Protein AF-A0A3B9EUA5-F1 (afdb_monomer_lite)

Foldseek 3Di:
DLFAWWFKAKDKPNDDDPLRPRWGTWGWDADPVRKIKILAPLRCCCQRSVVPHSQQGWIFIKHCPDLVVQDIDGDWIAGRPPGFTKTKDHWHDDPPQQWIWTWIDTPVGMIMTMIIHGDTD

Radius of gyration: 13.09 Å; chains: 1; bounding box: 34×31×33 Å

pLDDT: mean 96.79, std 3.01, range [74.12, 98.69]

Sequence (121 aa):
SIAGLYTSTVVRNGSSSAQYTDMEYVMVWQNSDGSYGISDGIGAYYSIGRAYGPAYRAPAKVEANDISANDFTYFPFTVGTFGGVCTMSAMVADPGANTLDFTTVWDAGYTFEVTLNQVEI

Structure (mmCIF, N/CA/C/O backbone):
data_AF-A0A3B9EUA5-F1
#
_entry.id   AF-A0A3B9EUA5-F1
#
loop_
_atom_site.group_PDB
_atom_site.id
_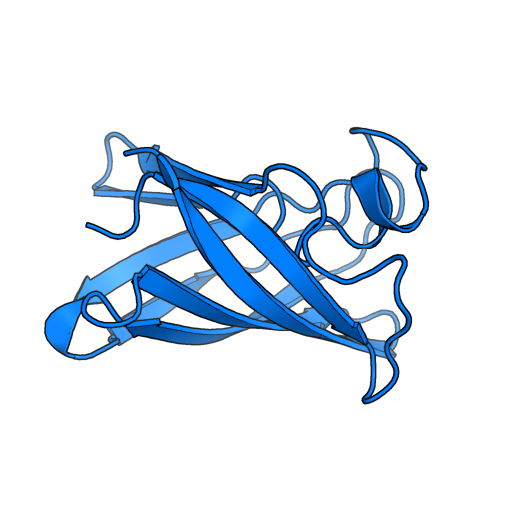atom_site.type_symbol
_atom_site.label_atom_id
_atom_site.label_alt_id
_atom_site.label_comp_id
_atom_site.label_asym_id
_atom_site.label_entity_id
_atom_site.label_seq_id
_atom_site.pdbx_PDB_ins_code
_atom_site.Cartn_x
_atom_site.Cartn_y
_atom_site.Cartn_z
_atom_site.occupancy
_atom_site.B_iso_or_equiv
_atom_site.auth_seq_id
_atom_site.auth_comp_id
_atom_site.auth_asym_id
_atom_site.auth_atom_id
_atom_site.pdbx_PDB_model_num
ATOM 1 N N . SER A 1 1 ? -11.585 0.366 13.492 1.00 88.69 1 SER A N 1
ATOM 2 C CA . SER A 1 1 ? -10.277 0.937 13.109 1.00 88.69 1 SER A CA 1
ATOM 3 C C . SER A 1 1 ? -9.669 0.028 12.063 1.00 88.69 1 SER A C 1
ATOM 5 O O . SER A 1 1 ? -9.933 -1.162 12.146 1.00 88.69 1 SER A O 1
ATOM 7 N N . ILE A 1 2 ? -8.890 0.563 11.121 1.00 95.88 2 ILE A N 1
ATOM 8 C CA . ILE A 1 2 ? -8.091 -0.230 10.165 1.00 95.88 2 ILE A CA 1
ATOM 9 C C . ILE A 1 2 ? -6.604 -0.290 10.554 1.00 95.88 2 ILE A C 1
ATOM 11 O O . ILE A 1 2 ? -5.783 -0.799 9.797 1.00 95.88 2 ILE A O 1
ATOM 15 N N . ALA A 1 3 ? -6.228 0.252 11.717 1.00 97.25 3 ALA A N 1
ATOM 16 C CA . ALA A 1 3 ? -4.861 0.139 12.213 1.00 97.25 3 ALA A CA 1
ATOM 17 C C . ALA A 1 3 ? -4.529 -1.316 12.577 1.00 97.25 3 ALA A C 1
ATOM 19 O O . ALA A 1 3 ? -5.384 -2.033 13.097 1.00 97.25 3 ALA A O 1
ATOM 20 N N . GLY A 1 4 ? -3.293 -1.719 12.302 1.00 97.00 4 GLY A N 1
ATOM 21 C CA . GLY A 1 4 ? -2.790 -3.054 12.583 1.00 97.00 4 GLY A CA 1
ATOM 22 C C . GLY A 1 4 ? -1.541 -3.400 11.780 1.00 97.00 4 GLY A C 1
ATOM 23 O O . GLY A 1 4 ? -1.069 -2.631 10.931 1.00 97.00 4 GLY A O 1
ATOM 24 N N . LEU A 1 5 ? -1.027 -4.594 12.048 1.00 97.81 5 LEU A N 1
ATOM 25 C CA . LEU A 1 5 ? 0.032 -5.237 11.284 1.00 97.81 5 LEU A CA 1
ATOM 26 C C . LEU A 1 5 ? -0.590 -6.280 10.356 1.00 97.81 5 LEU A C 1
ATOM 28 O O . LEU A 1 5 ? -1.398 -7.095 10.804 1.00 97.81 5 LEU A O 1
ATOM 32 N N . TYR A 1 6 ? -0.207 -6.270 9.081 1.00 98.44 6 TYR A N 1
ATOM 33 C CA . TYR A 1 6 ? -0.808 -7.123 8.060 1.00 98.44 6 TYR A CA 1
ATOM 34 C C . TYR A 1 6 ? 0.249 -7.853 7.239 1.00 98.44 6 TYR A C 1
ATOM 36 O O . TYR A 1 6 ? 1.271 -7.256 6.905 1.00 98.44 6 TYR A O 1
ATOM 44 N N . THR A 1 7 ? -0.008 -9.100 6.844 1.00 98.19 7 THR A N 1
ATOM 45 C CA . THR A 1 7 ? 0.698 -9.708 5.702 1.00 98.19 7 THR A CA 1
ATOM 46 C C . THR A 1 7 ? 0.112 -9.188 4.396 1.00 98.19 7 THR A C 1
ATOM 48 O O . THR A 1 7 ? -1.036 -8.745 4.363 1.00 98.19 7 THR A O 1
ATOM 51 N N . SER A 1 8 ? 0.896 -9.216 3.317 1.00 98.44 8 SER A N 1
ATOM 52 C CA . SER A 1 8 ? 0.511 -8.607 2.038 1.00 98.44 8 SER A CA 1
ATOM 53 C C . SER A 1 8 ? 0.562 -9.592 0.877 1.00 98.44 8 SER A C 1
ATOM 55 O O . SER A 1 8 ? 1.592 -10.215 0.616 1.00 98.44 8 SER A O 1
ATOM 57 N N . THR A 1 9 ? -0.533 -9.675 0.127 1.00 98.50 9 THR A N 1
ATOM 58 C CA . THR A 1 9 ? -0.598 -10.351 -1.170 1.00 98.50 9 THR A CA 1
ATOM 59 C C . THR A 1 9 ? -0.835 -9.322 -2.270 1.00 98.50 9 THR A C 1
ATOM 61 O O . THR A 1 9 ? -1.679 -8.443 -2.123 1.00 98.50 9 THR A O 1
ATOM 64 N N . VAL A 1 10 ? -0.094 -9.416 -3.377 1.00 98.50 10 VAL A N 1
ATOM 65 C CA . VAL A 1 10 ? -0.156 -8.455 -4.485 1.00 98.50 10 VAL A CA 1
ATOM 66 C C . VAL A 1 10 ? -0.325 -9.157 -5.832 1.00 98.50 10 VAL A C 1
ATOM 68 O O . VAL A 1 10 ? 0.400 -10.094 -6.184 1.00 98.50 10 VAL A O 1
ATOM 71 N N . VAL A 1 11 ? -1.248 -8.634 -6.634 1.00 98.38 11 VAL A N 1
ATOM 72 C CA . VAL A 1 11 ? -1.383 -8.916 -8.065 1.00 98.38 11 VAL A CA 1
ATOM 73 C C . VAL A 1 11 ? -1.015 -7.644 -8.824 1.00 98.38 11 VAL A C 1
ATOM 75 O O . VAL A 1 11 ? -1.559 -6.574 -8.564 1.00 98.38 11 VAL A O 1
ATOM 78 N N . ARG A 1 12 ? -0.067 -7.733 -9.764 1.00 97.56 12 ARG A N 1
ATOM 79 C CA . ARG A 1 12 ? 0.359 -6.591 -10.585 1.00 97.56 12 ARG A CA 1
ATOM 80 C C . ARG A 1 12 ? -0.050 -6.800 -12.034 1.00 97.56 12 ARG A C 1
ATOM 82 O O . ARG A 1 12 ? 0.452 -7.718 -12.682 1.00 97.56 12 ARG A O 1
ATOM 89 N N . ASN A 1 13 ? -0.910 -5.930 -12.561 1.00 97.19 13 ASN A N 1
ATOM 90 C CA . ASN A 1 13 ? -1.477 -6.039 -13.913 1.00 97.19 13 ASN A CA 1
ATOM 91 C C . ASN A 1 13 ? -2.077 -7.436 -14.192 1.00 97.19 13 ASN A C 1
ATOM 93 O O . ASN A 1 13 ? -1.798 -8.035 -15.230 1.00 97.19 13 ASN A O 1
ATOM 97 N N . GLY A 1 14 ? -2.827 -7.998 -13.237 1.00 94.81 14 GLY A N 1
ATOM 98 C CA . GLY A 1 14 ? -3.401 -9.348 -13.342 1.00 94.81 14 GLY A CA 1
ATOM 99 C C . GLY A 1 14 ? -2.397 -10.505 -13.222 1.00 94.81 14 GLY A C 1
ATOM 100 O O . GLY A 1 14 ? -2.790 -11.665 -13.300 1.00 94.81 14 GLY A O 1
ATOM 101 N N . SER A 1 15 ? -1.104 -10.224 -13.025 1.00 92.38 15 SER A N 1
ATOM 102 C CA . SER A 1 15 ? -0.066 -11.240 -12.838 1.00 92.38 15 SER A CA 1
ATOM 103 C C . SER A 1 15 ? 0.342 -11.340 -11.372 1.00 92.38 15 SER A C 1
ATOM 105 O O . SER A 1 15 ? 0.644 -10.336 -10.729 1.00 92.38 15 SER A O 1
ATOM 107 N N . SER A 1 16 ? 0.454 -12.567 -10.866 1.00 94.06 16 SER A N 1
ATOM 108 C CA . SER A 1 16 ? 1.001 -12.851 -9.538 1.00 94.06 16 SER A CA 1
ATOM 109 C C . SER A 1 16 ? 1.867 -14.113 -9.558 1.00 94.06 16 SER A C 1
ATOM 111 O O . SER A 1 16 ? 1.852 -14.885 -10.518 1.00 94.06 16 SER A O 1
ATOM 113 N N . SER A 1 17 ? 2.672 -14.291 -8.519 1.00 93.50 17 SER A N 1
ATOM 114 C CA . SER A 1 17 ? 3.487 -15.478 -8.269 1.00 93.50 17 SER A CA 1
ATOM 115 C C . SER A 1 17 ? 3.692 -15.627 -6.762 1.00 93.50 17 SER A C 1
ATOM 117 O O . SER A 1 17 ? 3.464 -14.682 -6.012 1.00 93.50 17 SER A O 1
ATOM 119 N N . ALA A 1 18 ? 4.160 -16.796 -6.315 1.00 94.88 18 ALA A N 1
ATOM 120 C CA . ALA A 1 18 ? 4.300 -17.107 -4.889 1.00 94.88 18 ALA A CA 1
ATOM 121 C C . ALA A 1 18 ? 5.165 -16.103 -4.100 1.00 94.88 18 ALA A C 1
ATOM 123 O O . ALA A 1 18 ? 5.006 -15.977 -2.895 1.00 94.88 18 ALA A O 1
ATOM 124 N N . GLN A 1 19 ? 6.064 -15.365 -4.763 1.00 95.38 19 GLN A N 1
ATOM 125 C CA . GLN A 1 19 ? 6.878 -14.338 -4.101 1.00 95.38 19 GLN A CA 1
ATOM 126 C C . GLN A 1 19 ? 6.078 -13.080 -3.702 1.00 95.38 19 GLN A C 1
ATOM 128 O O . GLN A 1 19 ? 6.612 -12.227 -3.000 1.00 95.38 19 GLN A O 1
ATOM 133 N N . TYR A 1 20 ? 4.853 -12.926 -4.214 1.00 97.19 20 TYR A N 1
ATOM 134 C CA . TYR A 1 20 ? 3.955 -11.798 -3.960 1.00 97.19 20 TYR A CA 1
ATOM 135 C C . TYR A 1 20 ? 2.746 -12.211 -3.113 1.00 97.19 20 TYR A C 1
ATOM 137 O O . TYR A 1 20 ? 1.742 -11.510 -3.122 1.00 97.19 20 TYR A O 1
A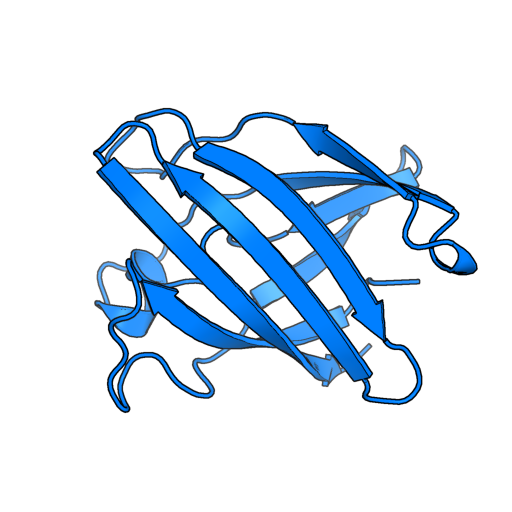TOM 145 N N . THR A 1 21 ? 2.802 -13.355 -2.432 1.00 97.12 21 THR A N 1
ATOM 146 C CA . THR A 1 21 ? 1.718 -13.885 -1.594 1.00 97.12 21 THR A CA 1
ATOM 147 C C . THR A 1 21 ? 2.192 -13.970 -0.154 1.00 97.12 21 THR A C 1
ATOM 149 O O . THR A 1 21 ? 3.314 -14.417 0.077 1.00 97.12 21 THR A O 1
ATOM 152 N N . ASP A 1 22 ? 1.349 -13.533 0.783 1.00 95.25 22 ASP A N 1
ATOM 153 C CA . ASP A 1 22 ? 1.618 -13.532 2.227 1.00 95.25 22 ASP A CA 1
ATOM 154 C C . ASP A 1 22 ? 3.022 -13.011 2.574 1.00 95.25 22 ASP A C 1
ATOM 156 O O . ASP A 1 22 ? 3.735 -13.555 3.420 1.00 95.25 22 ASP A O 1
ATOM 160 N N . MET A 1 23 ? 3.434 -11.944 1.884 1.00 96.06 23 MET A N 1
ATOM 161 C CA . MET A 1 23 ? 4.664 -11.227 2.192 1.00 96.06 23 MET A CA 1
ATOM 162 C C . MET A 1 23 ? 4.597 -10.704 3.632 1.00 96.06 23 MET A C 1
ATOM 164 O O . MET A 1 23 ? 3.504 -10.556 4.186 1.00 96.06 23 MET A O 1
ATOM 168 N N . GLU A 1 24 ? 5.764 -10.419 4.223 1.00 90.56 24 GLU A N 1
ATOM 169 C CA . GLU A 1 24 ? 5.865 -9.832 5.565 1.00 90.56 24 GLU A CA 1
ATOM 170 C C . GLU A 1 24 ? 5.126 -8.476 5.662 1.00 90.56 24 GLU A C 1
ATOM 172 O O . GLU A 1 24 ? 4.247 -8.118 4.879 1.00 90.56 24 GLU A O 1
ATOM 177 N N . TYR A 1 25 ? 5.454 -7.688 6.674 1.00 95.25 25 TYR A N 1
ATOM 178 C CA . TYR A 1 25 ? 4.475 -6.764 7.186 1.00 95.25 25 TYR A CA 1
ATOM 179 C C . TYR A 1 25 ? 4.326 -5.465 6.396 1.00 95.25 25 TYR A C 1
ATOM 181 O O . TYR A 1 25 ? 5.286 -4.721 6.163 1.00 95.25 25 TYR A O 1
ATOM 189 N N . VAL A 1 26 ? 3.067 -5.155 6.095 1.00 98.00 26 VAL A N 1
ATOM 190 C CA . VAL A 1 26 ? 2.575 -3.803 5.845 1.00 98.00 26 VAL A CA 1
ATOM 191 C C . VAL A 1 26 ? 1.882 -3.327 7.120 1.00 98.0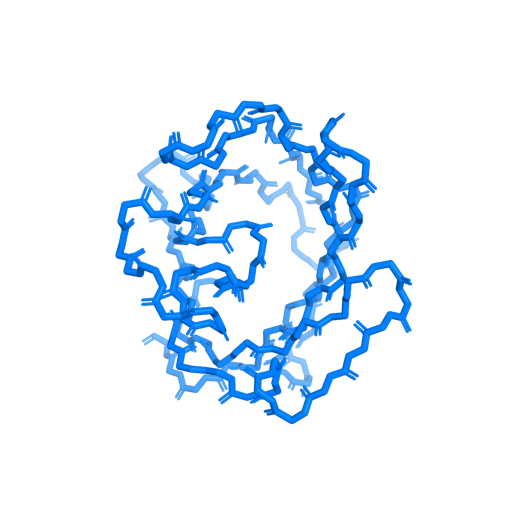0 26 VAL A C 1
ATOM 193 O O . VAL A 1 26 ? 1.020 -4.007 7.671 1.00 98.00 26 VAL A O 1
ATOM 196 N N . MET A 1 27 ? 2.284 -2.160 7.613 1.00 98.12 27 MET A N 1
ATOM 197 C CA . MET A 1 27 ? 1.721 -1.555 8.817 1.00 98.12 27 MET A CA 1
ATOM 198 C C . MET A 1 27 ? 0.733 -0.462 8.430 1.00 98.12 27 MET A C 1
ATOM 200 O O . MET A 1 27 ? 1.053 0.396 7.601 1.00 98.12 27 MET A O 1
ATOM 204 N N . VAL A 1 28 ? -0.431 -0.467 9.072 1.00 98.44 28 VAL A N 1
ATOM 205 C CA . VAL A 1 28 ? -1.413 0.616 9.008 1.00 98.44 28 VAL A CA 1
ATOM 206 C C . VAL A 1 28 ? -1.538 1.219 10.400 1.00 98.44 28 VAL A C 1
ATOM 208 O O . VAL A 1 28 ? -1.751 0.499 11.371 1.00 98.44 28 VAL A O 1
ATOM 211 N N . TRP A 1 29 ? -1.404 2.535 10.529 1.00 98.19 29 TRP A N 1
ATOM 212 C CA . TRP A 1 29 ? -1.494 3.218 11.824 1.00 98.19 29 TRP A CA 1
ATOM 213 C C . TRP A 1 29 ? -2.364 4.463 11.723 1.00 98.19 29 TRP A C 1
ATOM 215 O O . TRP A 1 29 ? -2.479 5.063 10.657 1.00 98.19 29 TRP A O 1
ATOM 225 N N . GLN A 1 30 ? -2.962 4.868 12.841 1.00 97.88 30 GLN A N 1
ATOM 226 C CA . GLN A 1 30 ? -3.715 6.115 12.918 1.00 97.88 30 GLN A CA 1
ATOM 227 C C . GLN A 1 30 ? -2.784 7.270 13.312 1.00 97.88 30 GLN A C 1
ATOM 229 O O . GLN A 1 30 ? -2.017 7.168 14.269 1.00 97.88 30 GLN A O 1
ATOM 234 N N . ASN A 1 31 ? -2.843 8.367 12.566 1.00 97.56 31 ASN A N 1
ATOM 235 C CA . ASN A 1 31 ? -2.142 9.611 12.861 1.00 97.56 31 ASN A CA 1
ATOM 236 C C . ASN A 1 31 ? -2.940 10.454 13.870 1.00 97.56 31 ASN A C 1
ATOM 238 O O . ASN A 1 31 ? -4.134 10.247 14.087 1.00 97.56 31 ASN A O 1
ATOM 242 N N . SER A 1 32 ? -2.298 11.464 14.462 1.00 96.50 32 SER A N 1
ATOM 243 C CA . SER A 1 32 ? -2.942 12.358 15.439 1.00 96.50 32 SER A CA 1
ATOM 244 C C . SER A 1 32 ? -4.091 13.194 14.865 1.00 96.50 32 SER A C 1
ATOM 246 O O . SER A 1 32 ? -4.922 13.679 15.625 1.00 96.50 32 SER A O 1
ATOM 248 N N . ASP A 1 33 ? -4.125 13.389 13.545 1.00 95.12 33 ASP A N 1
ATOM 249 C CA . ASP A 1 33 ? -5.193 14.098 12.829 1.00 95.12 33 ASP A CA 1
ATOM 250 C C . ASP A 1 33 ? -6.378 13.186 12.455 1.00 95.12 33 ASP A C 1
ATOM 252 O O . ASP A 1 33 ? -7.318 13.635 11.807 1.00 95.12 33 ASP A O 1
ATOM 256 N N . GLY A 1 34 ? -6.344 11.913 12.862 1.00 95.25 34 GLY A N 1
ATOM 257 C CA . GLY A 1 34 ? -7.379 10.924 12.568 1.00 95.25 34 GLY A CA 1
ATOM 258 C C . GLY A 1 34 ? -7.222 10.219 11.219 1.00 95.25 34 GLY A C 1
ATOM 259 O O . GLY A 1 34 ? -7.891 9.207 11.008 1.00 95.25 34 GLY A O 1
ATOM 260 N N . SER A 1 35 ? -6.322 10.686 10.343 1.00 97.62 35 SER A N 1
ATOM 261 C CA . SER A 1 35 ? -5.971 9.980 9.106 1.00 97.62 35 SER A CA 1
ATOM 262 C C . SER A 1 35 ? -5.215 8.682 9.401 1.00 97.62 35 SER A C 1
ATOM 264 O O . SER A 1 35 ? -4.711 8.473 10.506 1.00 97.62 35 SER A O 1
ATOM 266 N N . TYR A 1 36 ? -5.094 7.812 8.404 1.00 98.44 36 TYR A N 1
ATOM 267 C CA . TYR A 1 36 ? -4.331 6.575 8.496 1.00 98.44 36 TYR A CA 1
ATOM 268 C C . TYR A 1 36 ? -3.108 6.622 7.582 1.00 98.44 36 TYR A C 1
ATOM 270 O O . TYR A 1 36 ? -3.198 6.996 6.412 1.00 98.44 36 TYR A O 1
ATOM 278 N N . GLY A 1 37 ? -1.954 6.243 8.126 1.00 98.56 37 GLY A N 1
ATOM 279 C CA . GLY A 1 37 ? -0.748 5.965 7.358 1.00 98.56 37 GLY A CA 1
ATOM 280 C C . GLY A 1 37 ? -0.667 4.487 6.993 1.00 98.56 37 GLY A C 1
ATOM 281 O O . GLY A 1 37 ? -1.049 3.631 7.788 1.00 98.56 37 GLY A O 1
ATOM 282 N N . ILE A 1 38 ? -0.160 4.195 5.797 1.00 98.50 38 ILE A N 1
ATOM 283 C CA . ILE A 1 38 ? 0.113 2.844 5.300 1.00 98.50 38 ILE A CA 1
ATOM 284 C C . ILE A 1 38 ? 1.591 2.797 4.929 1.00 98.50 38 ILE A C 1
ATOM 286 O O . ILE A 1 38 ? 2.072 3.635 4.162 1.00 98.50 38 ILE A O 1
ATOM 290 N N . SER A 1 39 ? 2.332 1.825 5.461 1.00 98.38 39 SER A N 1
ATOM 291 C CA . SER A 1 39 ? 3.790 1.781 5.293 1.00 98.38 39 SER A CA 1
ATOM 292 C C . SER A 1 39 ? 4.216 1.584 3.839 1.00 98.38 39 SER A C 1
ATOM 294 O O . SER A 1 39 ? 5.319 1.987 3.467 1.00 98.38 39 SER A O 1
ATOM 296 N N . ASP A 1 40 ? 3.363 0.941 3.038 1.00 98.56 40 ASP A N 1
ATOM 297 C CA . ASP A 1 40 ? 3.587 0.711 1.616 1.00 98.56 40 ASP A CA 1
ATOM 298 C C . ASP A 1 40 ? 2.255 0.550 0.848 1.00 98.56 40 ASP A C 1
ATOM 300 O O . ASP A 1 40 ? 1.629 -0.509 0.860 1.00 98.56 40 ASP A O 1
ATOM 304 N N . GLY A 1 41 ? 1.812 1.610 0.170 1.00 98.31 41 GLY A N 1
ATOM 305 C CA . GLY A 1 41 ? 0.572 1.686 -0.609 1.00 98.31 41 GLY A CA 1
ATOM 306 C C . GLY A 1 41 ? 0.590 0.923 -1.939 1.00 98.31 41 GLY A C 1
ATOM 307 O O . GLY A 1 41 ? -0.382 0.989 -2.686 1.00 98.31 41 GLY A O 1
ATOM 308 N N . ILE A 1 42 ? 1.668 0.196 -2.250 1.00 98.38 42 ILE A N 1
ATOM 309 C CA . ILE A 1 42 ? 1.704 -0.820 -3.322 1.00 98.38 42 ILE A CA 1
ATOM 310 C C . ILE A 1 42 ? 1.906 -2.236 -2.757 1.00 98.38 42 ILE A C 1
ATOM 312 O O . ILE A 1 42 ? 2.406 -3.127 -3.447 1.00 98.38 42 ILE A O 1
ATOM 316 N N . GLY A 1 43 ? 1.578 -2.440 -1.477 1.00 97.94 43 GLY A N 1
ATOM 317 C CA . GLY A 1 43 ? 1.584 -3.758 -0.840 1.00 97.94 43 GLY A CA 1
ATOM 318 C C . GLY A 1 43 ? 2.976 -4.360 -0.663 1.00 97.94 43 GLY A C 1
ATOM 319 O O . GLY A 1 43 ? 3.120 -5.578 -0.668 1.00 97.94 43 GLY A O 1
ATOM 320 N N . ALA A 1 44 ? 4.017 -3.530 -0.556 1.00 98.00 44 ALA A N 1
ATOM 321 C CA . ALA A 1 44 ? 5.410 -3.967 -0.429 1.00 98.00 44 ALA A CA 1
ATOM 322 C C . ALA A 1 44 ? 5.967 -4.769 -1.617 1.00 98.00 44 ALA A C 1
ATOM 324 O O . ALA A 1 44 ? 6.971 -5.479 -1.486 1.00 98.00 44 ALA A O 1
ATOM 325 N N . TYR A 1 45 ? 5.378 -4.589 -2.807 1.00 98.06 45 TYR A N 1
ATOM 326 C CA . TYR A 1 45 ? 5.784 -5.294 -4.023 1.00 98.06 45 TYR A CA 1
ATOM 327 C C . TYR A 1 45 ? 7.291 -5.183 -4.303 1.00 98.06 45 TYR A C 1
ATOM 329 O O . TYR A 1 45 ? 7.948 -6.190 -4.560 1.00 98.06 45 TYR A O 1
ATOM 337 N N . TYR A 1 46 ? 7.868 -3.976 -4.242 1.00 97.94 46 TYR A N 1
ATOM 338 C CA . TYR A 1 46 ? 9.303 -3.780 -4.497 1.00 97.94 46 TYR A CA 1
ATOM 339 C C . TYR A 1 46 ? 10.168 -3.978 -3.256 1.00 97.94 46 TYR A C 1
ATOM 341 O O . TYR A 1 46 ? 11.221 -4.616 -3.331 1.00 97.94 46 TYR A O 1
ATOM 349 N N . SER A 1 47 ? 9.743 -3.422 -2.125 1.00 97.88 47 SER A N 1
ATOM 350 C CA . SER A 1 47 ? 10.543 -3.407 -0.903 1.00 97.88 47 SER A CA 1
ATOM 351 C C . SER A 1 47 ? 10.774 -4.819 -0.353 1.00 97.88 47 SER A C 1
ATOM 353 O O . SER A 1 47 ? 11.915 -5.145 -0.018 1.00 97.88 47 SER A O 1
ATOM 355 N N . ILE A 1 48 ? 9.738 -5.667 -0.359 1.00 97.31 48 ILE A N 1
ATOM 356 C CA . ILE A 1 48 ? 9.778 -7.061 0.111 1.00 97.31 48 ILE A CA 1
ATOM 357 C C . ILE A 1 48 ? 9.733 -8.030 -1.073 1.00 97.31 48 ILE A C 1
ATOM 359 O O . ILE A 1 48 ? 10.677 -8.791 -1.272 1.00 97.31 48 ILE A O 1
ATOM 363 N N . GLY A 1 49 ? 8.705 -7.956 -1.925 1.00 97.06 49 GLY A N 1
ATOM 364 C CA . GLY A 1 49 ? 8.491 -8.932 -3.006 1.00 97.06 49 GLY A CA 1
ATOM 365 C C . GLY A 1 49 ? 9.619 -8.995 -4.044 1.00 97.06 49 GLY A C 1
ATOM 366 O O . GLY A 1 49 ? 9.862 -10.040 -4.652 1.00 97.06 49 GLY A O 1
ATOM 367 N N . ARG A 1 50 ? 10.344 -7.889 -4.258 1.00 96.69 50 ARG A N 1
ATOM 368 C CA . ARG A 1 50 ? 11.568 -7.832 -5.085 1.00 96.69 50 ARG A CA 1
ATOM 369 C C . ARG A 1 50 ? 12.852 -7.748 -4.261 1.00 96.69 50 ARG A C 1
ATOM 371 O O . ARG A 1 50 ? 13.928 -7.730 -4.854 1.00 96.69 50 ARG A O 1
ATOM 378 N N . ALA A 1 51 ? 12.741 -7.700 -2.934 1.00 96.69 51 ALA A N 1
ATOM 379 C CA . ALA A 1 51 ? 13.841 -7.537 -1.991 1.00 96.69 51 ALA A CA 1
ATOM 380 C C . ALA A 1 51 ? 14.748 -6.327 -2.293 1.00 96.69 51 ALA A C 1
ATOM 382 O O . ALA A 1 51 ? 15.951 -6.360 -2.042 1.00 96.69 51 ALA A O 1
ATOM 383 N N . TYR A 1 52 ? 14.188 -5.241 -2.839 1.00 97.94 52 TYR A N 1
ATOM 384 C CA . TYR A 1 52 ? 14.957 -4.016 -3.098 1.00 97.94 52 TYR A CA 1
ATOM 385 C C . TYR A 1 52 ? 15.183 -3.188 -1.827 1.00 97.94 52 TYR A C 1
ATOM 387 O O . TYR A 1 52 ? 16.019 -2.285 -1.806 1.00 97.94 52 TYR A O 1
ATOM 395 N N . GLY A 1 53 ? 14.478 -3.525 -0.745 1.00 97.56 53 GLY A N 1
ATOM 396 C CA . GLY A 1 53 ? 14.663 -2.928 0.566 1.00 97.56 53 GLY A CA 1
ATOM 397 C C . GLY A 1 53 ? 13.811 -1.678 0.804 1.00 97.56 53 GLY A C 1
ATOM 398 O O . GLY A 1 53 ? 13.021 -1.256 -0.046 1.00 97.56 53 GLY A O 1
ATOM 399 N N . PRO A 1 54 ? 13.946 -1.065 1.992 1.00 97.25 54 PRO A N 1
ATOM 400 C CA . PRO A 1 54 ? 13.016 -0.047 2.486 1.00 97.25 54 PRO A CA 1
ATOM 401 C C . PRO A 1 54 ? 13.004 1.248 1.663 1.00 97.25 54 PRO A C 1
ATOM 403 O O . PRO A 1 54 ? 12.002 1.956 1.675 1.00 97.25 54 PRO A O 1
ATOM 406 N N . ALA A 1 55 ? 14.071 1.540 0.913 1.00 98.25 55 ALA A N 1
ATOM 407 C CA . ALA A 1 55 ? 14.141 2.709 0.033 1.00 98.25 55 ALA A CA 1
ATOM 408 C C . ALA A 1 55 ? 13.128 2.659 -1.131 1.00 98.25 55 ALA A C 1
ATOM 410 O O . ALA A 1 55 ? 12.848 3.684 -1.747 1.00 98.25 55 ALA A O 1
ATOM 411 N N . TYR A 1 56 ? 12.558 1.484 -1.415 1.00 98.25 56 TYR A N 1
ATOM 412 C CA . TYR A 1 56 ? 11.591 1.258 -2.494 1.00 98.25 56 TYR A CA 1
ATOM 413 C C . TYR A 1 56 ? 10.148 1.133 -2.000 1.00 98.25 56 TYR A C 1
ATOM 415 O O . TYR A 1 56 ? 9.277 0.708 -2.758 1.00 98.25 56 TYR A O 1
ATOM 423 N N . ARG A 1 57 ? 9.886 1.480 -0.735 1.00 98.31 57 ARG A N 1
ATOM 424 C CA . ARG A 1 57 ? 8.519 1.565 -0.214 1.00 98.31 57 ARG A CA 1
ATOM 425 C C . ARG A 1 57 ? 7.774 2.736 -0.843 1.00 98.31 57 ARG A C 1
ATOM 427 O O . ARG A 1 57 ? 8.396 3.729 -1.225 1.00 98.31 57 ARG A O 1
ATOM 434 N N . ALA A 1 58 ? 6.450 2.644 -0.891 1.00 98.44 58 ALA A N 1
ATOM 435 C CA . ALA A 1 58 ? 5.584 3.739 -1.309 1.00 98.44 58 ALA A CA 1
ATOM 436 C C . ALA A 1 58 ? 4.632 4.148 -0.167 1.00 98.44 58 ALA A C 1
ATOM 438 O O . ALA A 1 58 ? 3.468 3.757 -0.191 1.00 98.44 58 ALA A O 1
ATOM 439 N N . PRO A 1 59 ? 5.091 4.876 0.870 1.00 98.50 59 PRO A N 1
ATOM 440 C CA . PRO A 1 59 ? 4.238 5.239 2.001 1.00 98.50 59 PRO A CA 1
ATOM 441 C C . PRO A 1 59 ? 3.013 6.035 1.545 1.00 98.50 59 PRO A C 1
ATOM 443 O O . PRO A 1 59 ? 3.151 6.996 0.788 1.00 98.50 59 PRO A O 1
ATOM 446 N N . ALA A 1 60 ? 1.830 5.653 2.020 1.00 98.38 60 ALA A N 1
ATOM 447 C CA . ALA A 1 60 ? 0.564 6.267 1.631 1.00 98.38 60 ALA A CA 1
ATOM 448 C C . ALA A 1 60 ? -0.191 6.825 2.844 1.00 98.38 60 ALA A C 1
ATOM 450 O O . ALA A 1 60 ? 0.036 6.419 3.986 1.00 98.38 60 ALA A O 1
ATOM 451 N N . LYS A 1 61 ? -1.105 7.761 2.574 1.00 98.06 61 LYS A N 1
ATOM 452 C CA . LYS A 1 61 ? -2.035 8.333 3.550 1.00 98.06 61 LYS A CA 1
ATOM 453 C C . LYS A 1 61 ? -3.458 8.194 3.021 1.00 98.06 61 LYS A C 1
ATOM 455 O O . LYS A 1 61 ? -3.690 8.467 1.843 1.00 98.06 61 LYS A O 1
ATOM 460 N N . VAL A 1 62 ? -4.391 7.834 3.894 1.00 98.06 62 VAL A N 1
ATOM 461 C CA . VAL A 1 62 ? -5.831 7.813 3.608 1.00 98.06 62 VAL A CA 1
ATOM 462 C C . VAL A 1 62 ? -6.603 8.481 4.741 1.00 98.06 62 VAL A C 1
ATOM 464 O O . VAL A 1 62 ? -6.203 8.410 5.902 1.00 98.06 62 VAL A O 1
ATOM 467 N N . GLU A 1 63 ? -7.710 9.138 4.421 1.00 97.94 63 GLU A N 1
ATOM 468 C CA . GLU A 1 63 ? -8.711 9.530 5.417 1.00 97.94 63 GLU A CA 1
ATOM 469 C C . GLU A 1 63 ? -9.829 8.494 5.406 1.00 97.94 63 GLU A C 1
ATOM 471 O O . GLU A 1 63 ? -10.295 8.098 4.341 1.00 97.94 63 GLU A O 1
ATOM 476 N N . ALA A 1 64 ? -10.246 8.048 6.587 1.00 96.44 64 ALA A N 1
ATOM 477 C CA . ALA A 1 64 ? -11.375 7.145 6.743 1.00 96.44 64 ALA A CA 1
ATOM 478 C C . ALA A 1 64 ? -12.593 7.956 7.191 1.00 96.44 64 ALA A C 1
ATOM 480 O O . ALA A 1 64 ? -12.756 8.216 8.384 1.00 96.44 64 ALA A O 1
ATOM 481 N N . ASN A 1 65 ? -13.408 8.386 6.228 1.00 96.94 65 ASN A N 1
ATOM 482 C CA . ASN A 1 65 ? -14.601 9.194 6.484 1.00 96.94 65 ASN A CA 1
ATOM 483 C C . ASN A 1 65 ? -15.650 8.359 7.235 1.00 96.94 65 ASN A C 1
ATOM 485 O O . ASN A 1 65 ? -16.190 8.799 8.249 1.00 96.94 65 ASN A O 1
ATOM 489 N N . ASP A 1 66 ? -15.875 7.126 6.766 1.00 96.44 66 ASP A N 1
ATOM 490 C CA . ASP A 1 66 ? -16.708 6.117 7.420 1.00 96.44 66 ASP A CA 1
ATOM 491 C C . ASP A 1 66 ? -16.227 4.705 7.049 1.00 96.44 66 ASP A C 1
ATOM 493 O O . ASP A 1 66 ? -16.501 4.186 5.967 1.00 96.44 66 ASP A O 1
ATOM 497 N N . ILE A 1 67 ? -15.532 4.048 7.982 1.00 95.25 67 ILE A N 1
ATOM 498 C CA . ILE A 1 67 ? -15.011 2.683 7.789 1.00 95.25 67 ILE A CA 1
ATOM 499 C C . ILE A 1 67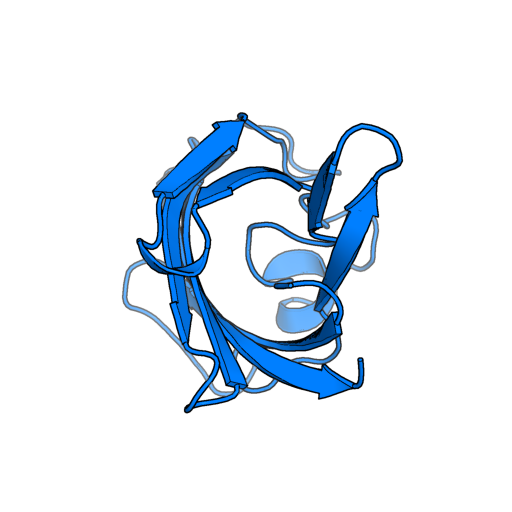 ? -16.152 1.678 7.572 1.00 95.25 67 ILE A C 1
ATOM 501 O O . ILE A 1 67 ? -15.998 0.743 6.794 1.00 95.25 67 ILE A O 1
ATOM 505 N N . SER A 1 68 ? -17.298 1.853 8.239 1.00 94.12 68 SER A N 1
ATOM 506 C CA . SER A 1 68 ? -18.419 0.908 8.135 1.00 94.12 68 SER A CA 1
ATOM 507 C C . SER A 1 68 ? -19.115 0.967 6.775 1.00 94.12 68 SER A C 1
ATOM 509 O O . SER A 1 68 ? -19.662 -0.037 6.319 1.00 94.12 68 SER A O 1
ATOM 511 N N . ALA A 1 69 ? -19.042 2.123 6.114 1.00 96.38 69 ALA A N 1
ATOM 512 C CA . ALA A 1 69 ? -19.530 2.340 4.759 1.00 96.38 69 ALA A CA 1
ATOM 513 C C . ALA A 1 69 ? -18.445 2.157 3.680 1.00 96.38 69 ALA A C 1
ATOM 515 O O . ALA A 1 69 ? -18.751 2.299 2.497 1.00 96.38 69 ALA A O 1
ATOM 516 N N . ASN A 1 70 ? -17.200 1.840 4.063 1.00 96.56 70 ASN A N 1
ATOM 517 C CA . ASN A 1 70 ? -16.031 1.847 3.176 1.00 96.56 70 ASN A CA 1
ATOM 518 C C . ASN A 1 70 ? -15.830 3.183 2.431 1.00 96.56 70 ASN A C 1
ATOM 520 O O . ASN A 1 70 ? -15.442 3.214 1.263 1.00 96.56 70 ASN A O 1
ATOM 524 N N . ASP A 1 71 ? -16.099 4.295 3.115 1.00 97.50 71 ASP A N 1
ATOM 525 C CA . ASP A 1 71 ? -15.881 5.643 2.598 1.00 97.50 71 ASP A CA 1
ATOM 526 C C . ASP A 1 71 ? -14.498 6.154 3.022 1.00 97.50 71 ASP A C 1
ATOM 528 O O . ASP A 1 71 ? -14.243 6.438 4.201 1.00 97.50 71 ASP A O 1
ATOM 532 N N . PHE A 1 72 ? -13.608 6.271 2.035 1.00 97.69 72 PHE A N 1
ATOM 533 C CA . PHE A 1 72 ? -12.231 6.713 2.209 1.00 97.69 72 PHE A CA 1
ATOM 534 C C . PHE A 1 72 ? -11.852 7.791 1.191 1.00 97.69 72 PHE A C 1
ATOM 536 O O . PHE A 1 72 ? -12.184 7.699 0.007 1.00 97.69 72 PHE A O 1
ATOM 543 N N . THR A 1 73 ? -11.061 8.768 1.639 1.00 97.69 73 THR A N 1
ATOM 544 C CA . THR A 1 73 ? -10.392 9.741 0.765 1.00 97.69 73 THR A CA 1
ATOM 545 C C . THR A 1 73 ? -8.931 9.344 0.579 1.00 97.69 73 THR A C 1
ATOM 547 O O . THR A 1 73 ? -8.198 9.125 1.549 1.00 97.69 73 THR A O 1
ATOM 550 N N . TYR A 1 74 ? -8.485 9.297 -0.674 1.00 97.06 74 TYR A N 1
ATOM 551 C CA . TYR A 1 74 ? -7.124 8.910 -1.041 1.00 97.06 74 TYR A CA 1
ATOM 552 C C . TYR A 1 74 ? -6.282 10.122 -1.428 1.00 97.06 74 TYR A C 1
ATOM 554 O O . TYR A 1 74 ? -6.768 11.070 -2.045 1.00 97.06 74 TYR A O 1
ATOM 562 N N . PHE A 1 75 ? -4.988 10.055 -1.124 1.00 97.62 75 PHE A N 1
ATOM 563 C CA . PHE A 1 75 ? -4.016 11.077 -1.498 1.00 97.62 75 PHE A CA 1
ATOM 564 C C . PHE A 1 75 ? -2.950 10.463 -2.406 1.00 97.62 75 PHE A C 1
ATOM 566 O O . PHE A 1 75 ? -2.529 9.335 -2.146 1.00 97.62 75 PHE A O 1
ATOM 573 N N . PRO A 1 76 ? -2.480 11.176 -3.445 1.00 98.12 76 PRO A N 1
ATOM 574 C CA . PRO A 1 76 ? -1.355 10.712 -4.241 1.00 98.12 76 PRO A CA 1
ATOM 575 C C . PRO A 1 76 ? -0.100 10.507 -3.387 1.00 98.12 76 PRO A C 1
ATOM 577 O O . PRO A 1 76 ? 0.159 11.259 -2.446 1.00 98.12 76 PRO A O 1
ATOM 580 N N . PHE A 1 77 ? 0.699 9.510 -3.749 1.00 98.69 77 PHE A N 1
ATOM 581 C CA . PHE A 1 77 ? 1.976 9.198 -3.107 1.00 98.69 77 PHE A CA 1
ATOM 582 C C . PHE A 1 77 ? 3.001 8.725 -4.141 1.00 98.69 77 PHE A C 1
ATOM 584 O O . PHE A 1 77 ? 2.706 8.639 -5.331 1.00 98.69 77 PHE A O 1
ATOM 591 N N . THR A 1 78 ? 4.226 8.440 -3.703 1.00 98.50 78 THR A N 1
ATOM 592 C CA . THR A 1 78 ? 5.358 8.160 -4.595 1.00 98.50 78 THR A CA 1
ATOM 593 C C . THR A 1 78 ? 6.126 6.928 -4.136 1.00 98.50 78 THR A C 1
ATOM 595 O O . THR A 1 78 ? 6.297 6.706 -2.937 1.00 98.50 78 THR A O 1
ATOM 598 N N . VAL A 1 79 ? 6.621 6.136 -5.092 1.00 98.31 79 VAL A N 1
ATOM 599 C CA . VAL A 1 79 ? 7.538 5.021 -4.816 1.00 98.31 79 VAL A CA 1
ATOM 600 C C . VAL A 1 79 ? 8.919 5.599 -4.538 1.00 98.31 79 VAL A C 1
ATOM 602 O O . VAL A 1 79 ? 9.452 6.282 -5.401 1.00 98.31 79 VAL A O 1
ATOM 605 N N . GLY A 1 80 ? 9.513 5.319 -3.375 1.00 97.56 80 GLY A N 1
ATOM 606 C CA . GLY A 1 80 ? 10.723 5.989 -2.875 1.00 97.56 80 GLY A CA 1
ATOM 607 C C . GLY A 1 80 ? 11.815 6.256 -3.922 1.00 97.56 80 GLY A C 1
ATOM 608 O O . GLY A 1 80 ? 11.871 7.338 -4.500 1.00 97.56 80 GLY A O 1
ATOM 609 N N . THR A 1 81 ? 12.711 5.298 -4.174 1.00 97.69 81 THR A N 1
ATOM 610 C CA . THR A 1 81 ? 13.830 5.499 -5.118 1.00 97.69 81 THR A CA 1
ATOM 611 C C . THR A 1 81 ? 13.395 5.678 -6.579 1.00 97.69 81 THR A C 1
ATOM 613 O O . THR A 1 81 ? 14.095 6.351 -7.331 1.00 97.69 81 THR A O 1
ATOM 616 N N . PHE A 1 82 ? 12.270 5.095 -7.008 1.00 98.00 82 PHE A N 1
ATOM 617 C CA . PHE A 1 82 ? 11.843 5.167 -8.413 1.00 98.00 82 PHE A CA 1
ATOM 618 C C . PHE A 1 82 ? 11.116 6.462 -8.787 1.00 98.00 82 PHE A C 1
ATOM 620 O O . PHE A 1 82 ? 11.119 6.834 -9.959 1.00 98.00 82 PHE A O 1
ATOM 627 N N . GLY A 1 83 ? 10.514 7.159 -7.827 1.00 97.81 83 GLY A N 1
ATOM 628 C CA . GLY A 1 83 ? 9.656 8.298 -8.111 1.00 97.81 83 GLY A CA 1
ATOM 629 C C . GLY A 1 83 ? 8.295 7.895 -8.695 1.00 97.81 83 GLY A C 1
ATOM 630 O O . GLY A 1 83 ? 7.792 6.790 -8.476 1.00 97.81 83 GLY A O 1
ATOM 631 N N . GLY A 1 84 ? 7.692 8.827 -9.435 1.00 97.88 84 GLY A N 1
ATOM 632 C CA . GLY A 1 84 ? 6.372 8.681 -10.054 1.00 97.88 84 GLY A CA 1
ATOM 633 C C . GLY A 1 84 ? 5.202 8.841 -9.080 1.00 97.88 84 GLY A C 1
ATOM 63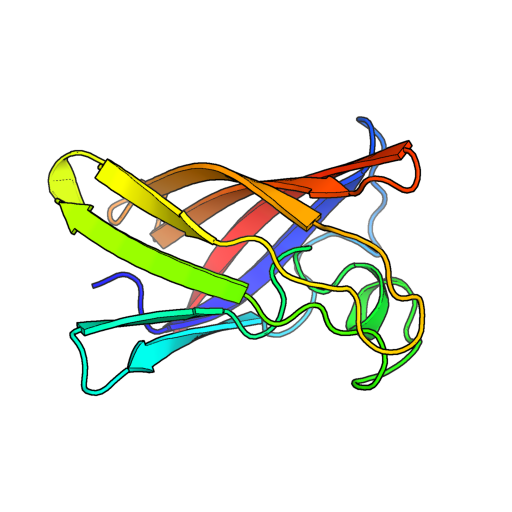4 O O . GLY A 1 84 ? 5.371 8.920 -7.860 1.00 97.88 84 GLY A O 1
ATOM 635 N N . VAL A 1 85 ? 4.002 8.930 -9.640 1.00 98.50 85 VAL A N 1
ATOM 636 C CA . VAL A 1 85 ? 2.761 9.182 -8.906 1.00 98.50 85 VAL A CA 1
ATOM 637 C C . VAL A 1 85 ? 1.917 7.916 -8.845 1.00 98.50 85 VAL A C 1
ATOM 639 O O . VAL A 1 85 ? 1.482 7.376 -9.862 1.00 98.50 85 VAL A O 1
ATOM 642 N N . CYS A 1 86 ? 1.660 7.462 -7.625 1.00 98.69 86 CYS A N 1
ATOM 643 C CA . CYS A 1 86 ? 0.708 6.414 -7.298 1.00 98.69 86 CYS A CA 1
ATOM 644 C C . CYS A 1 86 ? -0.610 7.040 -6.834 1.00 98.69 86 CYS A C 1
ATOM 646 O O . CYS A 1 86 ? -0.614 7.954 -6.009 1.00 98.69 86 CYS A O 1
ATOM 648 N N . THR A 1 87 ? -1.726 6.529 -7.346 1.00 97.94 87 THR A N 1
ATOM 649 C CA . THR A 1 87 ? -3.083 6.909 -6.941 1.00 97.94 87 THR A CA 1
ATOM 650 C C . THR A 1 87 ? -3.838 5.663 -6.509 1.00 97.94 87 THR A C 1
ATOM 652 O O . THR A 1 87 ? -4.013 4.738 -7.301 1.00 97.94 87 THR A O 1
ATOM 655 N N . MET A 1 88 ? -4.286 5.641 -5.257 1.00 98.06 88 MET A N 1
ATOM 656 C CA . MET A 1 88 ? -5.185 4.607 -4.752 1.00 98.06 88 MET A CA 1
ATOM 657 C C . MET A 1 88 ? -6.623 4.949 -5.154 1.00 98.06 88 MET A C 1
ATOM 659 O O . MET A 1 88 ? -7.012 6.115 -5.081 1.00 98.06 88 MET A O 1
ATOM 663 N N . SER A 1 89 ? -7.390 3.967 -5.627 1.00 89.56 89 SER A N 1
ATOM 664 C CA . SER A 1 89 ? -8.716 4.208 -6.224 1.00 89.56 89 SER A CA 1
ATOM 665 C C . SER A 1 89 ? -9.853 3.385 -5.623 1.00 89.56 89 SER A C 1
ATOM 667 O O . SER A 1 89 ? -11.014 3.666 -5.907 1.00 89.56 89 SER A O 1
ATOM 669 N N . ALA A 1 90 ? -9.545 2.373 -4.818 1.00 88.88 90 ALA A N 1
ATOM 670 C CA . ALA A 1 90 ? -10.533 1.559 -4.123 1.00 88.88 90 ALA A CA 1
ATOM 671 C C . ALA A 1 90 ? -9.884 0.976 -2.873 1.00 88.88 90 ALA A C 1
ATOM 673 O O . ALA A 1 90 ? -8.774 0.463 -2.977 1.00 88.88 90 ALA A O 1
ATOM 674 N N . MET A 1 91 ? -10.563 1.059 -1.733 1.00 97.12 91 MET A N 1
ATOM 675 C CA . MET A 1 91 ? -10.198 0.406 -0.484 1.00 97.12 91 MET A CA 1
ATOM 676 C C . MET A 1 91 ? -11.454 -0.194 0.139 1.00 97.12 91 MET A C 1
ATOM 678 O O . MET A 1 91 ? -12.491 0.464 0.196 1.00 97.12 91 MET A O 1
ATOM 682 N N . VAL A 1 92 ? -11.356 -1.437 0.596 1.00 98.06 92 VAL A N 1
ATOM 683 C CA . VAL A 1 92 ? -12.426 -2.160 1.279 1.00 98.06 92 VAL A CA 1
ATOM 684 C C . VAL A 1 92 ? -11.846 -2.772 2.545 1.00 98.06 92 VAL A C 1
ATOM 686 O O . VAL A 1 92 ? -10.967 -3.625 2.486 1.00 98.06 92 VAL A O 1
ATOM 689 N N . ALA A 1 93 ? -12.332 -2.318 3.692 1.00 97.38 93 ALA A N 1
ATOM 690 C CA . ALA A 1 93 ? -12.099 -2.943 4.979 1.00 97.38 93 ALA A CA 1
ATOM 691 C C . ALA A 1 93 ? -13.199 -3.980 5.242 1.00 97.38 93 ALA A C 1
ATOM 693 O O . ALA A 1 93 ? -14.388 -3.648 5.237 1.00 97.38 93 ALA A O 1
ATOM 694 N N . ASP A 1 94 ? -12.800 -5.217 5.531 1.00 96.50 94 ASP A N 1
ATOM 695 C CA . ASP A 1 94 ? -13.692 -6.272 6.009 1.00 96.50 94 ASP A CA 1
ATOM 696 C C . ASP A 1 94 ? -13.247 -6.720 7.412 1.00 96.50 94 ASP A C 1
ATOM 698 O O . ASP A 1 94 ? -12.367 -7.573 7.562 1.00 96.50 94 ASP A O 1
ATOM 702 N N . PRO A 1 95 ? -13.858 -6.162 8.474 1.00 91.44 95 PRO A N 1
ATOM 703 C CA . PRO A 1 95 ? -13.559 -6.563 9.845 1.00 91.44 95 PRO A CA 1
ATOM 704 C C . PRO A 1 95 ? -13.934 -8.018 10.161 1.00 91.44 95 PRO A C 1
ATOM 706 O O . PRO A 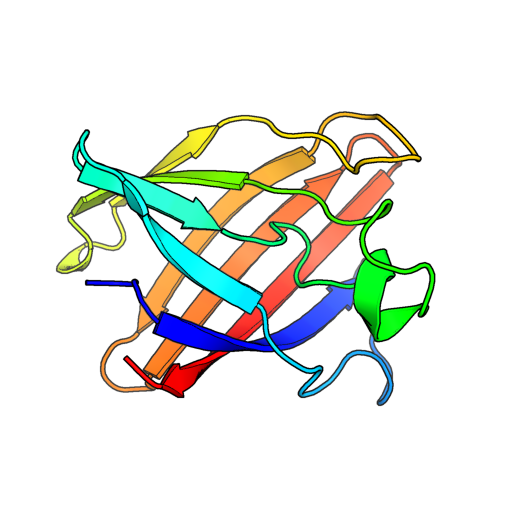1 95 ? -13.422 -8.575 11.125 1.00 91.44 95 PRO A O 1
ATOM 709 N N . GLY A 1 96 ? -14.856 -8.628 9.408 1.00 92.25 96 GLY A N 1
ATOM 710 C CA . GLY A 1 96 ? -15.249 -10.023 9.601 1.00 92.25 96 GLY A CA 1
ATOM 711 C C . GLY A 1 96 ? -14.217 -10.995 9.031 1.00 92.25 96 GLY A C 1
ATOM 712 O O . GLY A 1 96 ? -13.965 -12.042 9.628 1.00 92.25 96 GLY A O 1
ATOM 713 N N . ALA A 1 97 ? -13.602 -10.628 7.906 1.00 93.81 97 ALA A N 1
ATOM 714 C CA . ALA A 1 97 ? -12.512 -11.375 7.282 1.00 93.81 97 ALA A CA 1
ATOM 715 C C . ALA A 1 97 ? -11.119 -10.990 7.815 1.00 93.81 97 ALA A C 1
ATOM 717 O O . ALA A 1 97 ? -10.150 -11.696 7.544 1.00 93.81 97 ALA A O 1
ATOM 718 N N . ASN A 1 98 ? -11.018 -9.907 8.595 1.00 95.25 98 ASN A N 1
ATOM 719 C CA . ASN A 1 98 ? -9.759 -9.281 9.006 1.00 95.25 98 ASN A CA 1
ATOM 720 C C . ASN A 1 98 ? -8.883 -8.886 7.806 1.00 95.25 98 ASN A C 1
ATOM 722 O O . ASN A 1 98 ? -7.660 -9.059 7.839 1.00 95.25 98 ASN A O 1
ATOM 726 N N . THR A 1 99 ? -9.508 -8.362 6.746 1.00 97.75 99 THR A N 1
ATOM 727 C CA . THR A 1 99 ? -8.806 -7.942 5.529 1.00 97.75 99 THR A CA 1
ATOM 728 C C . THR A 1 99 ? -8.948 -6.455 5.242 1.00 97.75 99 THR A C 1
ATOM 730 O O . THR A 1 99 ? -9.921 -5.796 5.621 1.00 97.75 99 THR A O 1
ATOM 733 N N . LEU A 1 100 ? -7.939 -5.926 4.553 1.00 98.06 100 LEU A N 1
ATOM 734 C CA . LEU A 1 100 ? -7.975 -4.620 3.914 1.00 98.06 100 LEU A CA 1
ATOM 735 C C . LEU A 1 100 ? -7.504 -4.778 2.468 1.00 98.06 100 LEU A C 1
ATOM 737 O O . LEU A 1 100 ? -6.321 -5.003 2.210 1.00 98.06 100 LEU A O 1
ATOM 741 N N . ASP A 1 101 ? -8.432 -4.657 1.532 1.00 98.44 101 ASP A N 1
ATOM 742 C CA . ASP A 1 101 ? -8.164 -4.761 0.103 1.00 98.44 101 ASP A CA 1
ATOM 743 C C . ASP A 1 101 ? -8.072 -3.369 -0.510 1.00 98.44 101 ASP A C 1
ATOM 745 O O . ASP A 1 101 ? -8.896 -2.510 -0.201 1.00 98.44 101 ASP A O 1
ATOM 749 N N . PHE A 1 102 ? -7.101 -3.119 -1.388 1.00 98.38 102 PHE A N 1
ATOM 750 C CA . PHE A 1 102 ? -7.055 -1.872 -2.146 1.00 98.38 102 PHE A CA 1
ATOM 751 C C . PHE A 1 102 ? -6.379 -1.986 -3.511 1.00 98.38 102 PHE A C 1
ATOM 753 O O . PHE A 1 102 ? -5.571 -2.875 -3.775 1.00 98.38 102 PHE A O 1
ATOM 760 N N . THR A 1 103 ? -6.692 -1.035 -4.390 1.00 98.56 103 THR A N 1
ATOM 761 C CA . THR A 1 103 ? -6.076 -0.910 -5.715 1.00 98.56 103 THR A CA 1
ATOM 762 C C . THR A 1 103 ? -5.310 0.397 -5.837 1.00 98.56 103 THR A C 1
ATOM 764 O O . THR A 1 103 ? -5.860 1.470 -5.580 1.00 98.56 103 THR A O 1
ATOM 767 N N . THR A 1 104 ? -4.066 0.307 -6.306 1.00 98.62 104 THR A N 1
ATOM 768 C CA . THR A 1 104 ? -3.199 1.453 -6.598 1.00 98.62 104 THR A CA 1
ATOM 769 C C . THR A 1 104 ? -2.755 1.434 -8.055 1.00 98.62 104 THR A C 1
ATOM 771 O O . THR A 1 104 ? -2.198 0.446 -8.530 1.00 98.62 104 THR A O 1
ATOM 774 N N . VAL A 1 105 ? -2.927 2.555 -8.753 1.00 98.31 105 VAL A N 1
ATOM 775 C CA . VAL A 1 105 ? -2.404 2.787 -10.104 1.00 98.31 105 VAL A CA 1
ATOM 776 C C . VAL A 1 105 ? -1.164 3.669 -10.024 1.00 98.31 105 VAL A C 1
ATOM 778 O O . VAL A 1 105 ? -1.207 4.757 -9.456 1.00 98.31 105 VAL A O 1
ATOM 781 N N . TRP A 1 106 ? -0.067 3.214 -10.617 1.00 98.44 106 TRP A N 1
ATOM 782 C CA . TRP A 1 106 ? 1.179 3.954 -10.765 1.00 98.44 106 TRP A CA 1
ATOM 783 C C . TRP A 1 106 ? 1.319 4.459 -12.203 1.00 98.44 106 TRP A C 1
ATOM 785 O O . TRP A 1 106 ? 1.187 3.687 -13.157 1.00 98.44 106 TRP A O 1
ATOM 795 N N . ASP A 1 107 ? 1.632 5.746 -12.360 1.00 97.94 107 ASP A N 1
ATOM 796 C CA . ASP A 1 107 ? 1.861 6.415 -13.650 1.00 97.94 107 ASP A CA 1
ATOM 797 C C . ASP A 1 107 ? 2.967 5.785 -14.521 1.00 97.94 107 ASP A C 1
ATOM 799 O O . ASP A 1 107 ? 3.013 6.021 -15.727 1.00 97.94 107 ASP A O 1
ATOM 803 N N . ALA A 1 108 ? 3.790 4.900 -13.953 1.00 96.94 108 ALA A N 1
ATOM 804 C CA . ALA A 1 108 ? 4.719 4.035 -14.681 1.00 96.94 108 ALA A CA 1
ATOM 805 C C . ALA A 1 108 ? 4.045 2.898 -15.491 1.00 96.94 108 ALA A C 1
ATOM 807 O O . ALA A 1 108 ? 4.743 2.090 -16.105 1.00 96.94 108 ALA A O 1
ATOM 808 N N . GLY A 1 109 ? 2.709 2.806 -15.495 1.00 97.12 109 GLY A N 1
ATOM 809 C CA . GLY A 1 109 ? 1.943 1.814 -16.261 1.00 97.12 109 GLY A CA 1
ATOM 810 C C . GLY A 1 109 ? 1.633 0.520 -15.498 1.00 97.12 109 GLY A C 1
ATOM 811 O O . GLY A 1 109 ? 1.445 -0.536 -16.112 1.00 97.12 109 GLY A O 1
ATOM 812 N N . TYR A 1 110 ? 1.592 0.580 -14.164 1.00 97.81 110 TYR A N 1
ATOM 813 C CA . TYR A 1 110 ? 1.318 -0.577 -13.309 1.00 97.81 110 TYR A CA 1
ATOM 814 C C . TYR A 1 110 ? 0.103 -0.346 -12.415 1.00 97.81 110 TYR A C 1
ATOM 816 O O . TYR A 1 110 ? -0.034 0.706 -11.804 1.00 97.81 110 TYR A O 1
ATOM 824 N N . THR A 1 111 ? -0.746 -1.359 -12.306 1.00 98.31 111 THR A N 1
ATOM 825 C CA . THR A 1 111 ? -1.835 -1.460 -11.336 1.00 98.31 111 THR A CA 1
ATOM 826 C C . THR A 1 111 ? -1.485 -2.554 -10.342 1.00 98.31 111 THR A C 1
ATOM 828 O O . THR A 1 111 ? -1.093 -3.649 -10.750 1.00 98.31 111 THR A O 1
ATOM 831 N N . PHE A 1 112 ? -1.605 -2.243 -9.059 1.00 98.50 112 PHE A N 1
ATOM 832 C CA . PHE A 1 112 ? -1.375 -3.147 -7.942 1.00 98.50 112 PHE A CA 1
ATOM 833 C C . PHE A 1 112 ? -2.703 -3.375 -7.233 1.00 98.50 112 PHE A C 1
ATOM 835 O O . PHE A 1 112 ? -3.277 -2.436 -6.686 1.00 98.50 112 PHE A O 1
ATOM 842 N N . GLU A 1 113 ? -3.178 -4.610 -7.253 1.00 98.56 113 GLU A N 1
ATOM 843 C CA . GLU A 1 113 ? -4.293 -5.076 -6.435 1.00 98.56 113 GLU A CA 1
ATOM 844 C C . GLU A 1 113 ? -3.681 -5.741 -5.204 1.00 98.56 113 GLU A C 1
ATOM 846 O O . GLU A 1 113 ? -2.891 -6.680 -5.331 1.00 98.56 113 GLU A O 1
ATOM 851 N N . VAL A 1 114 ? -3.967 -5.190 -4.030 1.00 98.56 114 VAL A N 1
ATOM 852 C CA . VAL A 1 114 ? -3.343 -5.564 -2.764 1.00 98.56 114 VAL A CA 1
ATOM 853 C C . VAL A 1 114 ? -4.411 -6.096 -1.825 1.00 98.56 114 VAL A C 1
ATOM 855 O O . VAL A 1 114 ? -5.414 -5.425 -1.602 1.00 98.56 114 VAL A O 1
ATOM 858 N N . THR A 1 115 ? -4.145 -7.256 -1.237 1.00 98.50 115 THR A N 1
ATOM 859 C CA . THR A 1 115 ? -4.920 -7.827 -0.135 1.00 98.50 115 THR A CA 1
ATOM 860 C C . THR A 1 115 ? -4.031 -7.885 1.093 1.00 98.50 115 THR A C 1
ATOM 862 O O . THR A 1 115 ? -2.989 -8.547 1.082 1.00 98.50 115 THR A O 1
ATOM 865 N N . LEU A 1 116 ? -4.439 -7.191 2.151 1.00 98.50 116 LEU A N 1
ATOM 866 C CA . LEU A 1 116 ? -3.782 -7.235 3.448 1.00 98.50 116 LEU A CA 1
ATOM 867 C C . LEU A 1 116 ? -4.572 -8.125 4.409 1.00 98.50 116 LEU A C 1
ATOM 869 O O . LEU A 1 116 ? -5.758 -7.882 4.604 1.00 98.50 116 LEU A O 1
ATOM 873 N N . ASN A 1 117 ? -3.920 -9.100 5.048 1.00 98.06 117 ASN A N 1
ATOM 874 C CA . ASN A 1 117 ? -4.529 -9.947 6.084 1.00 98.06 117 ASN A CA 1
ATOM 875 C C . ASN A 1 117 ? -3.972 -9.572 7.460 1.00 98.06 117 ASN A C 1
ATOM 877 O O . ASN A 1 117 ? -2.757 -9.609 7.663 1.00 98.06 117 ASN A O 1
ATOM 881 N N . GLN A 1 118 ? -4.837 -9.198 8.403 1.00 97.06 118 GLN A N 1
ATOM 882 C CA . GLN A 1 118 ? -4.403 -8.719 9.714 1.00 97.06 118 GLN A CA 1
ATOM 883 C C . GLN A 1 118 ? -3.825 -9.856 10.561 1.00 97.06 118 GLN A C 1
ATOM 885 O O . GLN A 1 118 ? -4.422 -10.926 10.681 1.00 97.06 118 GLN A O 1
ATOM 890 N N . VAL A 1 119 ? -2.680 -9.600 11.193 1.00 96.50 119 VAL A N 1
ATOM 891 C CA . VAL A 1 119 ? -2.016 -10.540 12.110 1.00 96.50 119 VAL A CA 1
ATOM 892 C C . VAL A 1 119 ? -1.845 -9.988 13.527 1.00 96.50 119 VAL A C 1
ATOM 894 O O . VAL A 1 119 ? -1.696 -10.770 14.462 1.00 96.50 119 VAL A O 1
ATOM 897 N N . GLU A 1 120 ? -1.886 -8.663 13.703 1.00 87.69 120 GLU A N 1
ATOM 898 C CA . GLU A 1 120 ? -1.761 -7.989 15.003 1.00 87.69 120 GLU A CA 1
ATOM 899 C C . GLU A 1 120 ? -2.504 -6.636 14.998 1.00 87.69 120 GLU A C 1
ATOM 901 O O . GLU A 1 120 ? -2.731 -6.046 13.932 1.00 87.69 120 GLU A O 1
ATOM 906 N N . ILE A 1 121 ? -2.894 -6.156 16.188 1.00 74.12 121 ILE A N 1
ATOM 907 C CA . ILE A 1 121 ? -3.582 -4.871 16.432 1.00 74.12 121 ILE A CA 1
ATOM 908 C C . ILE A 1 121 ? -2.645 -3.911 17.159 1.00 74.12 121 ILE A C 1
ATOM 910 O O . ILE A 1 121 ? -2.140 -4.306 18.232 1.00 74.12 121 ILE A O 1
#

Secondary structure (DSSP, 8-state):
---EEEEEEEEETTB--GGGSSEEEEEEEE-TTS-EEES-TTTTIIIIIT---GGG---EEEEEEETTTTEEEE--EEETTTEEEEEEEEEEEETTTTEEEEEEEETTTEEEEEEEEEEE-